Protein AF-A0A920RCK5-F1 (afdb_monomer_lite)

Secondary structure (DSSP, 8-state):
-HHHHTTT-TTTPPPP--SSPEEEEEEEE-TTS-EEEEEEEE-EEPPPBTTBPPPEEE--TT----PPPHHHHHHHSSEEEEEEEE-TT-SPPSSSPPPPPEEEEEEE--SSEEEEEES-TTSS---------

Foldseek 3Di:
DLVVVCVVVVLAGFDAAQVFWKWKWKWDADPVRHIDIDTFTFAAWGGFHSVAAIDGRHGDPVDDDHGDDQCNDVVVDQKHWPDWDFDPPQWDDDPHTIYTAIETAIEGADDDIDIDIDGDPPRYPDHDHDDDD

Sequence (133 aa):
MFGALAQIVPDRIPAAGEGGNTVVCLGGYRDDKSPFIIVDMICGAWGGRPNKDGIEGVTNPSQNLSNTPVETLESQHPVRVEEYALVPNTCGAGRWRGGLGLSRFPSCSFQRGRIAVTGRPNEVSALWFSRRD

Radius of gyration: 17.63 Å; chains: 1; bounding box: 36×25×54 Å

Structure (mmCIF, N/CA/C/O backbone):
data_AF-A0A920RCK5-F1
#
_entry.id   AF-A0A920RCK5-F1
#
loop_
_atom_site.group_PDB
_atom_site.id
_atom_site.type_symbol
_atom_site.label_atom_id
_atom_site.label_alt_id
_atom_site.label_comp_id
_atom_site.label_asym_id
_atom_site.label_entity_id
_atom_site.label_seq_id
_atom_site.pdbx_PDB_ins_code
_atom_site.Cartn_x
_atom_site.Cartn_y
_atom_site.Cartn_z
_atom_site.occupancy
_atom_site.B_iso_or_equiv
_atom_site.auth_seq_id
_atom_site.auth_comp_id
_atom_site.auth_asym_id
_atom_site.auth_atom_id
_atom_site.pdbx_PDB_model_num
ATOM 1 N N . MET A 1 1 ? 13.861 -10.928 -7.550 1.00 83.38 1 MET A N 1
ATOM 2 C CA . MET A 1 1 ? 13.207 -11.599 -8.699 1.00 83.38 1 MET A CA 1
ATOM 3 C C . MET A 1 1 ? 13.024 -10.664 -9.895 1.00 83.38 1 MET A C 1
ATOM 5 O O . MET A 1 1 ? 13.698 -10.894 -10.887 1.00 83.38 1 MET A O 1
ATOM 9 N N . PHE A 1 2 ? 12.203 -9.601 -9.813 1.00 87.62 2 PHE A N 1
ATOM 10 C CA . PHE A 1 2 ? 11.968 -8.669 -10.939 1.00 87.62 2 PHE A CA 1
ATOM 11 C C . PHE A 1 2 ? 13.260 -8.133 -11.580 1.00 87.62 2 PHE A C 1
ATOM 13 O O . PHE A 1 2 ? 13.419 -8.232 -12.789 1.00 87.62 2 PHE A O 1
ATOM 20 N N . GLY A 1 3 ? 14.233 -7.684 -10.779 1.00 88.44 3 GLY A N 1
ATOM 21 C CA . GLY A 1 3 ? 15.518 -7.205 -11.310 1.00 88.44 3 GLY A CA 1
ATOM 22 C C . GLY A 1 3 ? 16.331 -8.256 -12.082 1.00 88.44 3 GLY A C 1
ATOM 23 O O . GLY A 1 3 ? 17.023 -7.903 -13.028 1.00 88.44 3 GLY A O 1
ATOM 24 N N . ALA A 1 4 ? 16.214 -9.542 -11.730 1.00 92.75 4 ALA A N 1
ATOM 25 C CA . ALA A 1 4 ? 16.883 -10.624 -12.455 1.00 92.75 4 ALA A CA 1
ATOM 26 C C . ALA A 1 4 ? 16.168 -10.938 -13.781 1.00 92.75 4 ALA A C 1
ATOM 28 O O . ALA A 1 4 ? 16.815 -11.077 -14.811 1.00 92.75 4 ALA A O 1
ATOM 29 N N . LEU A 1 5 ? 14.829 -10.983 -13.779 1.00 91.69 5 LEU A N 1
ATOM 30 C CA . LEU A 1 5 ? 14.037 -11.199 -14.998 1.00 91.69 5 LEU A CA 1
ATOM 31 C C . LEU A 1 5 ? 14.163 -10.035 -15.990 1.00 91.69 5 LEU A C 1
ATOM 33 O O . LEU A 1 5 ? 14.148 -10.258 -17.199 1.00 91.69 5 LEU A O 1
ATOM 37 N N . ALA A 1 6 ? 14.336 -8.809 -15.492 1.00 92.06 6 ALA A N 1
ATOM 38 C CA . ALA A 1 6 ? 14.540 -7.624 -16.319 1.00 92.06 6 ALA A CA 1
ATOM 39 C C . ALA A 1 6 ? 15.819 -7.695 -17.176 1.00 92.06 6 ALA A C 1
ATOM 41 O O . ALA A 1 6 ? 15.869 -7.056 -18.219 1.00 92.06 6 ALA A O 1
ATOM 42 N N . GLN A 1 7 ? 16.819 -8.499 -16.791 1.00 92.38 7 GLN A N 1
ATOM 43 C CA . GLN A 1 7 ? 18.015 -8.734 -17.616 1.00 92.38 7 GLN A CA 1
ATOM 44 C C . GLN A 1 7 ? 17.719 -9.591 -18.858 1.00 92.38 7 GLN A C 1
ATOM 46 O O . GLN A 1 7 ? 18.461 -9.536 -19.831 1.00 92.38 7 GLN A O 1
ATOM 51 N N . ILE A 1 8 ? 16.650 -10.395 -18.820 1.00 95.38 8 ILE A N 1
ATOM 52 C CA . ILE A 1 8 ? 16.297 -11.351 -19.880 1.00 95.38 8 ILE A CA 1
ATOM 53 C C . ILE A 1 8 ? 15.192 -10.784 -20.780 1.00 95.38 8 ILE A C 1
ATOM 55 O O . ILE A 1 8 ? 15.244 -10.933 -21.996 1.00 95.38 8 ILE A O 1
ATOM 59 N N . VAL A 1 9 ? 14.180 -10.138 -20.194 1.00 94.56 9 VAL A N 1
ATOM 60 C CA . VAL A 1 9 ? 13.003 -9.606 -20.908 1.00 94.56 9 VAL A CA 1
ATOM 61 C C . VAL A 1 9 ? 12.660 -8.181 -20.436 1.00 94.56 9 VAL A C 1
ATOM 63 O O . VAL A 1 9 ? 11.601 -7.967 -19.838 1.00 94.56 9 VAL A O 1
ATOM 66 N N . PRO A 1 10 ? 13.531 -7.185 -20.686 1.00 87.62 10 PRO A N 1
ATOM 67 C CA . PRO A 1 10 ? 13.396 -5.832 -20.129 1.00 87.62 10 PRO A CA 1
ATOM 68 C C . PRO A 1 10 ? 12.079 -5.142 -20.510 1.00 87.62 10 PRO A C 1
ATOM 70 O O . PRO A 1 10 ? 11.470 -4.473 -19.679 1.00 87.62 10 PRO A O 1
ATOM 73 N N . ASP A 1 11 ? 11.570 -5.379 -21.720 1.00 92.00 11 ASP A N 1
ATOM 74 C CA . ASP A 1 11 ? 10.359 -4.718 -22.230 1.00 92.00 11 ASP A CA 1
ATOM 75 C C . ASP A 1 11 ? 9.047 -5.266 -21.639 1.00 92.00 11 ASP A C 1
ATOM 77 O O . ASP A 1 11 ? 7.960 -4.775 -21.952 1.00 92.00 11 ASP A O 1
ATOM 81 N N . ARG A 1 12 ? 9.118 -6.301 -20.790 1.00 91.56 12 ARG A N 1
ATOM 82 C CA . ARG A 1 12 ? 7.941 -6.964 -20.198 1.00 91.56 12 ARG A CA 1
ATOM 83 C C . ARG A 1 12 ? 7.904 -6.920 -18.677 1.00 91.56 12 ARG A C 1
ATOM 85 O O . ARG A 1 12 ? 6.853 -7.188 -18.098 1.0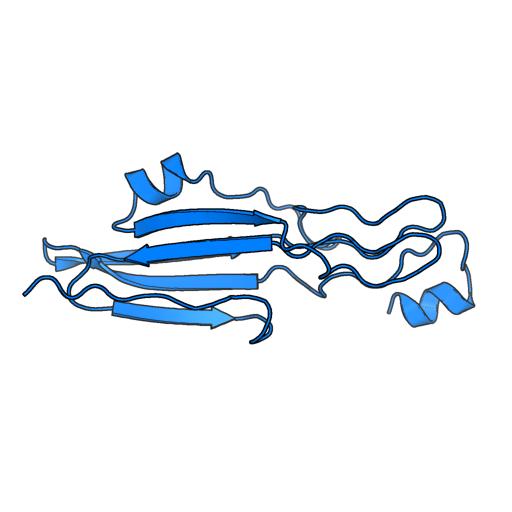0 91.56 12 ARG A O 1
ATOM 92 N N . ILE A 1 13 ? 9.024 -6.616 -18.030 1.00 93.62 13 ILE A N 1
ATOM 93 C CA . ILE A 1 13 ? 9.166 -6.744 -16.582 1.00 93.62 13 ILE A CA 1
ATOM 94 C C . ILE A 1 13 ? 9.070 -5.361 -15.934 1.00 93.62 13 ILE A C 1
ATOM 96 O O . ILE A 1 13 ? 9.879 -4.491 -16.249 1.00 93.62 13 ILE A O 1
ATOM 100 N N . PRO A 1 14 ? 8.103 -5.125 -15.029 1.00 91.12 14 PRO A N 1
ATOM 101 C CA . PRO A 1 14 ? 8.065 -3.884 -14.271 1.00 91.12 14 PRO A CA 1
ATOM 102 C C . PRO A 1 14 ? 9.224 -3.824 -13.268 1.00 91.12 14 PRO A C 1
ATOM 104 O O . PRO A 1 14 ? 9.760 -4.851 -12.838 1.00 91.12 14 PRO A O 1
ATOM 107 N N . ALA A 1 15 ? 9.571 -2.612 -12.839 1.00 91.62 15 ALA A N 1
ATOM 108 C CA . ALA A 1 15 ? 10.440 -2.419 -11.689 1.00 91.62 15 ALA A CA 1
ATOM 109 C C . ALA A 1 15 ? 9.813 -3.040 -10.425 1.00 91.62 15 ALA A C 1
ATOM 111 O O . ALA A 1 15 ? 8.594 -3.198 -10.317 1.00 91.62 15 ALA A O 1
ATOM 112 N N . ALA A 1 16 ? 10.652 -3.391 -9.450 1.00 89.44 16 ALA A N 1
ATOM 113 C CA . ALA A 1 16 ? 10.169 -3.914 -8.176 1.00 89.44 16 ALA A CA 1
ATOM 114 C C . ALA A 1 16 ? 9.316 -2.858 -7.446 1.00 89.44 16 ALA A C 1
ATOM 116 O O . ALA A 1 16 ? 9.701 -1.692 -7.378 1.00 89.44 16 ALA A O 1
ATOM 117 N N . GLY A 1 17 ? 8.157 -3.275 -6.929 1.00 85.62 17 GLY A N 1
ATOM 118 C CA . GLY A 1 17 ? 7.286 -2.437 -6.097 1.00 85.62 17 GLY A CA 1
ATOM 119 C C . GLY A 1 17 ? 7.649 -2.493 -4.612 1.00 85.62 17 GLY A C 1
ATOM 120 O O . GLY A 1 17 ? 8.762 -2.864 -4.241 1.00 85.62 17 GLY A O 1
ATOM 121 N N . GLU A 1 18 ? 6.677 -2.188 -3.754 1.00 80.69 18 GLU A N 1
ATOM 122 C CA . GLU A 1 18 ? 6.839 -2.108 -2.290 1.00 80.69 18 GLU A CA 1
ATOM 123 C C . GLU A 1 18 ? 7.288 -3.411 -1.590 1.00 80.69 18 GLU A C 1
ATOM 125 O O . GLU A 1 18 ? 7.747 -3.389 -0.452 1.00 80.69 18 GLU A O 1
ATOM 130 N N . GLY A 1 19 ? 7.225 -4.562 -2.263 1.00 79.50 19 GLY A N 1
ATOM 131 C CA . GLY A 1 19 ? 7.659 -5.845 -1.693 1.00 79.50 19 GLY A CA 1
ATOM 132 C C . GLY A 1 19 ? 6.619 -6.557 -0.819 1.00 79.50 19 GLY A C 1
ATOM 133 O O . GLY A 1 19 ? 6.904 -7.651 -0.345 1.00 79.50 19 GLY A O 1
ATOM 134 N N . GLY A 1 20 ? 5.417 -5.996 -0.676 1.00 81.88 20 GLY A N 1
ATOM 135 C CA . GLY A 1 20 ? 4.273 -6.592 0.022 1.00 81.88 20 GLY A CA 1
ATOM 136 C C . GLY A 1 20 ? 3.463 -5.519 0.743 1.00 81.88 20 GLY A C 1
ATOM 137 O O . GLY A 1 20 ? 4.025 -4.483 1.087 1.00 81.88 20 GLY A O 1
ATOM 138 N N . ASN A 1 21 ? 2.172 -5.772 0.973 1.00 84.94 21 ASN A N 1
ATOM 139 C CA . ASN A 1 21 ? 1.337 -4.835 1.725 1.00 84.94 21 ASN A CA 1
ATOM 140 C C . ASN A 1 21 ? 1.856 -4.702 3.168 1.00 84.94 21 ASN A C 1
ATOM 142 O O . ASN A 1 21 ? 2.290 -5.690 3.773 1.00 84.94 21 ASN A O 1
ATOM 146 N N . THR A 1 22 ? 1.721 -3.517 3.760 1.00 86.06 22 THR A N 1
ATOM 147 C CA . THR A 1 22 ? 2.007 -3.324 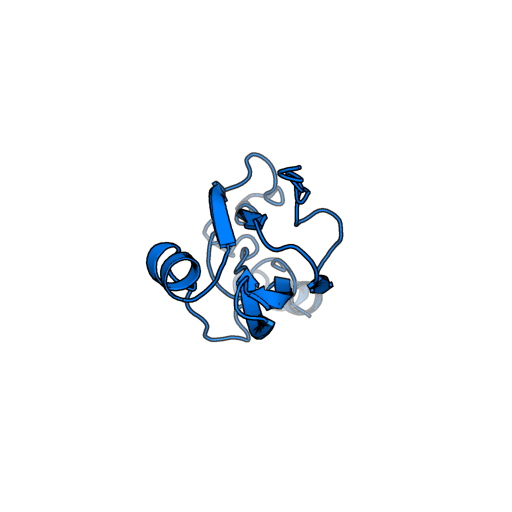5.188 1.00 86.06 22 THR A CA 1
ATOM 148 C C . THR A 1 22 ? 0.812 -3.772 6.020 1.00 86.06 22 THR A C 1
ATOM 150 O O . THR A 1 22 ? -0.310 -3.324 5.789 1.00 86.06 22 THR A O 1
ATOM 153 N N . VAL A 1 23 ? 1.037 -4.641 7.007 1.00 87.44 23 VAL A N 1
ATOM 154 C CA . VAL A 1 23 ? -0.028 -5.111 7.906 1.00 87.44 23 VAL A CA 1
ATOM 155 C C . VAL A 1 23 ? 0.015 -4.315 9.204 1.00 87.44 23 VAL A C 1
ATOM 157 O O . VAL A 1 23 ? 1.059 -4.204 9.854 1.00 87.44 23 VAL A O 1
ATOM 160 N N . VAL A 1 24 ? -1.138 -3.778 9.589 1.00 85.44 24 VAL A N 1
ATOM 161 C CA . VAL A 1 24 ? -1.347 -3.040 10.831 1.00 85.44 24 VAL A CA 1
ATOM 162 C C . VAL A 1 24 ? -2.289 -3.850 11.710 1.00 85.44 24 VAL A C 1
ATOM 164 O O . VAL A 1 24 ? -3.453 -4.062 11.374 1.00 85.44 24 VAL A O 1
ATOM 167 N N . CYS A 1 25 ? -1.778 -4.288 12.855 1.00 86.81 25 CYS A N 1
ATOM 168 C CA . CYS A 1 25 ? -2.538 -5.020 13.854 1.00 86.81 25 CYS A CA 1
ATOM 169 C C . CYS A 1 25 ? -2.725 -4.146 15.097 1.00 86.81 25 CYS A C 1
ATOM 171 O O . CYS A 1 25 ? -1.754 -3.775 15.762 1.00 86.81 25 CYS A O 1
ATOM 173 N N . LEU A 1 26 ? -3.974 -3.852 15.449 1.00 85.81 26 LEU A N 1
ATOM 174 C CA . LEU A 1 26 ? -4.319 -3.166 16.694 1.00 85.81 26 LEU A CA 1
ATOM 175 C C . LEU A 1 26 ? -5.145 -4.104 17.565 1.00 85.81 26 LEU A C 1
ATOM 177 O O . LEU A 1 26 ? -6.133 -4.672 17.112 1.00 85.81 26 LEU A O 1
ATOM 181 N N . GLY A 1 27 ? -4.752 -4.265 18.821 1.00 87.62 27 GLY A N 1
ATOM 182 C CA . GLY A 1 27 ? -5.494 -5.065 19.788 1.00 87.62 27 GLY A CA 1
ATOM 183 C C . GLY A 1 27 ? -5.716 -4.281 21.067 1.00 87.62 27 GLY A C 1
ATOM 184 O O . GLY A 1 27 ? -4.799 -3.635 21.572 1.00 87.62 27 GLY A O 1
ATOM 185 N N . GLY A 1 28 ? -6.913 -4.353 21.629 1.00 87.00 28 GLY A N 1
ATOM 186 C CA . GLY A 1 28 ? -7.227 -3.619 22.846 1.00 87.00 28 GLY A CA 1
ATOM 187 C C . GLY A 1 28 ? -8.551 -4.026 23.460 1.00 87.00 28 GLY A C 1
ATOM 188 O O . GLY A 1 28 ? -9.145 -5.043 23.099 1.00 87.00 28 GLY A O 1
ATOM 189 N N . TYR A 1 29 ? -8.989 -3.207 24.405 1.00 84.75 29 TYR A N 1
ATOM 190 C CA . TYR A 1 29 ? -10.290 -3.327 25.044 1.00 84.75 29 TYR A CA 1
ATOM 191 C C . TYR A 1 29 ? -11.104 -2.066 24.770 1.00 84.75 29 TYR A C 1
ATOM 193 O O . TYR A 1 29 ? -10.557 -0.963 24.805 1.00 84.75 29 TYR A O 1
ATOM 201 N N . ARG A 1 30 ? -12.398 -2.231 24.492 1.00 84.19 30 ARG A N 1
ATOM 202 C CA . ARG A 1 30 ? -13.363 -1.125 24.436 1.00 84.19 30 ARG A CA 1
ATOM 203 C C . ARG A 1 30 ? -13.673 -0.620 25.852 1.00 84.19 30 ARG A C 1
ATOM 205 O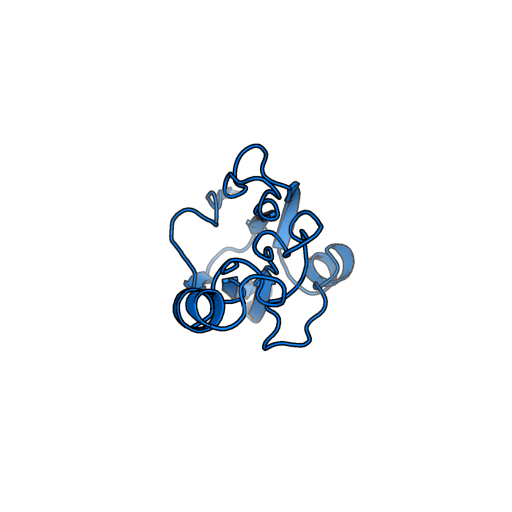 O . ARG A 1 30 ? -13.281 -1.247 26.839 1.00 84.19 30 ARG A O 1
ATOM 212 N N . ASP A 1 31 ? -14.420 0.476 25.953 1.00 83.44 31 ASP A N 1
ATOM 213 C CA . ASP A 1 31 ? -14.818 1.070 27.240 1.00 83.44 31 ASP A CA 1
ATOM 214 C C . ASP A 1 31 ? -15.656 0.107 28.104 1.00 83.44 31 ASP A C 1
ATOM 216 O O . ASP A 1 31 ? -15.540 0.093 29.329 1.00 83.44 31 ASP A O 1
ATOM 220 N N . ASP A 1 32 ? -16.432 -0.776 27.467 1.00 87.81 32 ASP A N 1
ATOM 221 C CA . ASP A 1 32 ? -17.194 -1.852 28.119 1.00 87.81 32 ASP A CA 1
ATOM 222 C C . ASP A 1 32 ? -16.337 -3.073 28.517 1.00 87.81 32 ASP A C 1
ATOM 224 O O . ASP A 1 32 ? -16.862 -4.077 29.000 1.00 87.81 32 ASP A O 1
ATOM 228 N N . LYS A 1 33 ? -15.011 -2.990 28.340 1.00 85.94 33 LYS A N 1
ATOM 229 C CA . LYS A 1 33 ? -14.017 -4.052 28.572 1.00 85.94 33 LYS A CA 1
ATOM 230 C C . LYS A 1 33 ? -14.137 -5.256 27.633 1.00 85.94 33 LYS A C 1
ATOM 232 O O . LYS A 1 33 ? -13.475 -6.267 27.872 1.00 85.94 33 LYS A O 1
ATOM 237 N N . SER A 1 34 ? -14.913 -5.174 26.554 1.00 88.62 34 SER A N 1
ATOM 238 C CA . SER A 1 34 ? -14.897 -6.198 25.508 1.00 88.62 34 SER A CA 1
ATOM 239 C C . SER A 1 34 ? -13.591 -6.125 24.701 1.00 88.62 34 SER A C 1
ATOM 241 O O . SER A 1 34 ? -13.115 -5.026 24.389 1.00 88.62 34 SER A O 1
ATOM 243 N N . PRO A 1 35 ? -12.970 -7.267 24.355 1.00 89.25 35 PRO A N 1
ATOM 244 C CA . PRO A 1 35 ? -11.768 -7.267 23.534 1.00 89.25 35 PRO A CA 1
ATOM 245 C C . PRO A 1 35 ? -12.095 -6.918 22.076 1.00 89.25 35 PRO A C 1
ATOM 247 O O . PRO A 1 35 ? -13.183 -7.207 21.565 1.00 89.25 35 PRO A O 1
ATOM 250 N N . PHE A 1 36 ? -11.123 -6.338 21.379 1.00 87.25 36 PHE A N 1
ATOM 251 C CA . PHE A 1 36 ? -11.165 -6.175 19.931 1.00 87.25 36 PHE A CA 1
ATOM 252 C C . PHE A 1 36 ? -9.791 -6.422 19.306 1.00 87.25 36 PHE A C 1
ATOM 254 O O . PHE A 1 36 ? -8.748 -6.235 19.940 1.00 87.25 36 PHE A O 1
ATOM 261 N N . ILE A 1 37 ? -9.817 -6.827 18.041 1.00 90.06 37 ILE A N 1
ATOM 262 C CA . ILE A 1 37 ? -8.649 -6.971 17.181 1.00 90.06 37 ILE A CA 1
ATOM 263 C C . ILE A 1 37 ? -8.984 -6.366 15.822 1.00 90.06 37 ILE A C 1
ATOM 265 O O . ILE A 1 37 ? -10.014 -6.676 15.234 1.00 90.06 37 ILE A O 1
ATOM 269 N N . ILE A 1 38 ? -8.096 -5.507 15.346 1.00 88.38 38 ILE A N 1
ATOM 270 C CA . ILE A 1 38 ? -8.089 -4.962 13.998 1.00 88.38 38 ILE A CA 1
ATOM 271 C C . ILE A 1 38 ? -6.874 -5.560 13.315 1.00 88.38 38 ILE A C 1
ATOM 273 O O . ILE A 1 38 ? -5.763 -5.452 13.834 1.00 88.38 38 ILE A O 1
ATOM 277 N N . VAL A 1 39 ? -7.090 -6.174 12.160 1.00 90.19 39 VAL A N 1
ATOM 278 C CA . VAL A 1 39 ? -6.028 -6.533 11.225 1.00 90.19 39 VAL A CA 1
ATOM 279 C C . VAL A 1 39 ? -6.381 -5.840 9.929 1.00 90.19 39 VAL A C 1
ATOM 281 O O . VAL A 1 39 ? -7.319 -6.245 9.248 1.00 90.19 39 VAL A O 1
ATOM 284 N N . ASP A 1 40 ? -5.663 -4.768 9.631 1.00 88.00 40 ASP A N 1
ATOM 285 C CA . ASP A 1 40 ? -5.828 -4.031 8.390 1.00 88.00 40 ASP A CA 1
ATOM 286 C C . ASP A 1 40 ? -4.553 -4.120 7.559 1.00 88.00 40 ASP A C 1
ATOM 288 O O . ASP A 1 40 ? -3.451 -4.337 8.072 1.00 88.00 40 ASP A O 1
ATOM 292 N N . MET A 1 41 ? -4.710 -3.978 6.253 1.00 88.25 41 MET A N 1
ATOM 293 C CA . MET A 1 41 ? -3.615 -4.054 5.301 1.00 88.25 41 MET A CA 1
ATOM 294 C C . MET A 1 41 ? -3.592 -2.782 4.471 1.00 88.25 41 MET A C 1
ATOM 296 O O . MET A 1 41 ? -4.509 -2.491 3.702 1.00 88.25 41 MET A O 1
ATOM 300 N N . ILE A 1 42 ? -2.509 -2.031 4.612 1.00 87.69 42 ILE A N 1
ATOM 301 C CA . ILE A 1 42 ? -2.247 -0.859 3.794 1.00 87.69 42 ILE A CA 1
ATOM 302 C C . ILE A 1 42 ? -1.642 -1.362 2.488 1.00 87.69 42 ILE A C 1
ATOM 304 O O . ILE A 1 42 ? -0.518 -1.866 2.458 1.00 87.69 42 ILE A O 1
ATOM 308 N N . CYS A 1 43 ? -2.434 -1.272 1.420 1.00 88.25 43 CYS A N 1
ATOM 309 C CA . CYS A 1 43 ? -1.930 -1.425 0.059 1.00 88.25 43 CYS A CA 1
ATOM 310 C C . CYS A 1 43 ? -0.883 -0.338 -0.190 1.00 88.25 43 CYS A C 1
ATOM 312 O O . CYS A 1 43 ? -1.078 0.782 0.279 1.00 88.25 43 CYS A O 1
ATOM 314 N N . 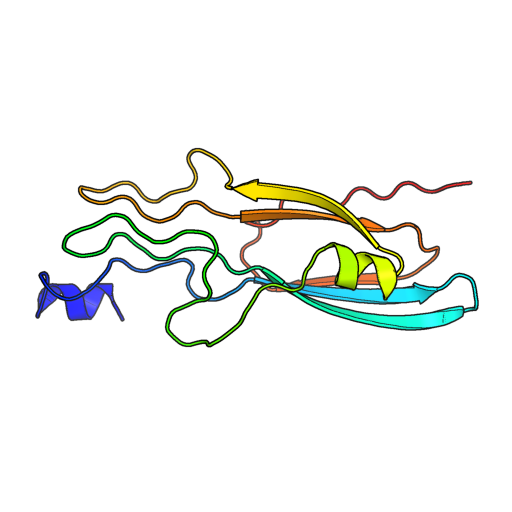GLY A 1 44 ? 0.176 -0.614 -0.941 1.00 85.00 44 GLY A N 1
ATOM 315 C CA . GLY A 1 44 ? 1.068 0.448 -1.398 1.00 85.00 44 GLY A CA 1
ATOM 316 C C . GLY A 1 44 ? 1.065 0.588 -2.902 1.00 85.00 44 GLY A C 1
ATOM 317 O O . GLY A 1 44 ? 0.075 1.025 -3.493 1.00 85.00 44 GLY A O 1
ATOM 318 N N . ALA A 1 45 ? 2.221 0.329 -3.510 1.00 90.25 45 ALA A N 1
ATOM 319 C CA . ALA A 1 45 ? 2.498 0.767 -4.867 1.00 90.25 45 ALA A CA 1
ATOM 320 C C . ALA A 1 45 ? 3.329 -0.219 -5.686 1.00 90.25 45 ALA A C 1
ATOM 322 O O . ALA A 1 45 ? 4.202 -0.947 -5.195 1.00 90.25 45 ALA A O 1
ATOM 323 N N . TRP A 1 46 ? 3.087 -0.189 -6.994 1.00 92.19 46 TRP A N 1
ATOM 324 C CA . TRP A 1 46 ? 3.879 -0.919 -7.975 1.00 92.19 46 TRP A CA 1
ATOM 325 C C . TRP A 1 46 ? 5.071 -0.088 -8.456 1.00 92.19 46 TRP A C 1
ATOM 327 O O . TRP A 1 46 ? 5.034 1.143 -8.477 1.00 92.19 46 TRP A O 1
ATOM 337 N N . GLY A 1 47 ? 6.127 -0.772 -8.898 1.00 91.81 47 GLY A N 1
ATOM 338 C CA . GLY A 1 47 ? 7.229 -0.124 -9.604 1.00 91.81 47 GLY A CA 1
ATOM 339 C C . GLY A 1 47 ? 6.814 0.353 -11.001 1.00 91.81 47 GLY A C 1
ATOM 340 O O . GLY A 1 47 ? 5.781 -0.063 -11.535 1.00 91.81 47 GLY A O 1
ATOM 341 N N . GLY A 1 48 ? 7.634 1.222 -11.601 1.00 93.56 48 GLY A N 1
ATOM 342 C CA . GLY A 1 48 ? 7.441 1.690 -12.976 1.00 93.56 48 GLY A CA 1
ATOM 343 C C . GLY A 1 48 ? 7.298 0.521 -13.954 1.00 93.56 48 GLY A C 1
ATOM 344 O O . GLY A 1 48 ? 8.055 -0.451 -13.895 1.00 93.56 48 GLY A O 1
ATOM 345 N N . ARG A 1 49 ? 6.302 0.587 -14.839 1.00 93.12 49 ARG A N 1
ATOM 346 C CA . ARG A 1 49 ? 6.039 -0.443 -15.854 1.00 93.12 49 ARG A CA 1
ATOM 347 C C . ARG A 1 49 ? 6.882 -0.164 -17.104 1.00 93.12 49 ARG A C 1
ATOM 349 O O . ARG A 1 49 ? 7.323 0.967 -17.294 1.00 93.12 49 ARG A O 1
ATOM 356 N N . PRO A 1 50 ? 7.067 -1.144 -18.009 1.00 91.56 50 PRO A N 1
ATOM 357 C CA . PRO A 1 50 ? 7.902 -0.954 -19.202 1.00 91.56 50 PRO A CA 1
ATOM 358 C C . PRO A 1 50 ? 7.491 0.235 -20.087 1.00 91.56 50 PRO A C 1
ATOM 360 O O . PRO A 1 50 ? 8.321 0.844 -20.759 1.00 91.56 50 PRO A O 1
ATOM 363 N N . ASN A 1 51 ? 6.204 0.589 -20.076 1.00 94.44 51 ASN A N 1
ATOM 364 C CA . ASN A 1 51 ? 5.624 1.605 -20.951 1.00 94.44 51 ASN A CA 1
ATOM 365 C C . ASN A 1 51 ? 4.799 2.683 -20.231 1.00 94.44 51 ASN A C 1
ATOM 367 O O . ASN A 1 51 ? 4.181 3.492 -20.922 1.00 94.44 51 ASN A O 1
ATOM 371 N N . LYS A 1 52 ? 4.716 2.663 -18.892 1.00 95.75 52 LYS A N 1
ATOM 372 C CA . LYS A 1 52 ? 3.859 3.553 -18.086 1.00 95.75 52 LYS A CA 1
ATOM 373 C C . LYS A 1 52 ? 4.360 3.639 -16.645 1.00 95.75 52 LYS A C 1
ATOM 375 O O . LYS A 1 52 ? 4.976 2.699 -16.153 1.00 95.75 52 LYS A O 1
ATOM 380 N N . ASP A 1 53 ? 3.986 4.693 -15.932 1.00 96.25 53 ASP A N 1
ATOM 381 C CA . ASP A 1 53 ? 4.235 4.812 -14.489 1.00 96.25 53 ASP A CA 1
ATOM 382 C C . ASP A 1 53 ? 3.634 3.650 -13.681 1.00 96.25 53 ASP A C 1
ATOM 384 O O . ASP A 1 53 ? 2.703 2.965 -14.130 1.00 96.25 53 ASP A O 1
ATOM 388 N N . GLY A 1 54 ? 4.186 3.422 -12.491 1.00 93.00 54 GLY A N 1
ATOM 389 C CA . GLY A 1 54 ? 3.658 2.503 -11.489 1.00 93.00 54 GLY A CA 1
ATOM 390 C C . GLY A 1 54 ? 2.267 2.920 -11.012 1.00 93.00 54 GLY A C 1
ATOM 391 O O . GLY A 1 54 ? 1.829 4.043 -11.237 1.00 93.00 54 GLY A O 1
ATOM 392 N N . ILE A 1 55 ? 1.559 1.980 -10.395 1.00 93.06 55 ILE A N 1
ATOM 393 C CA . ILE A 1 55 ? 0.191 2.182 -9.911 1.00 93.06 55 ILE A CA 1
ATOM 394 C C . ILE A 1 55 ? 0.244 2.424 -8.404 1.00 93.06 55 ILE A C 1
ATOM 396 O O . ILE A 1 55 ? 0.939 1.696 -7.689 1.00 93.06 55 ILE A O 1
ATOM 400 N N . GLU A 1 56 ? -0.467 3.442 -7.939 1.00 91.56 56 GLU A N 1
ATOM 401 C CA . GLU A 1 56 ? -0.637 3.788 -6.531 1.00 91.56 56 GLU A CA 1
ATOM 402 C C . GLU A 1 56 ? -1.887 3.137 -5.930 1.00 91.56 56 GLU A C 1
ATOM 404 O O . GLU A 1 56 ? -2.871 2.899 -6.629 1.00 91.56 56 GLU A O 1
ATOM 409 N N . GLY A 1 57 ? -1.876 2.895 -4.620 1.00 88.56 57 GLY A N 1
ATOM 410 C CA . GLY A 1 57 ? -3.063 2.456 -3.885 1.00 88.56 57 GLY A CA 1
ATOM 411 C C . 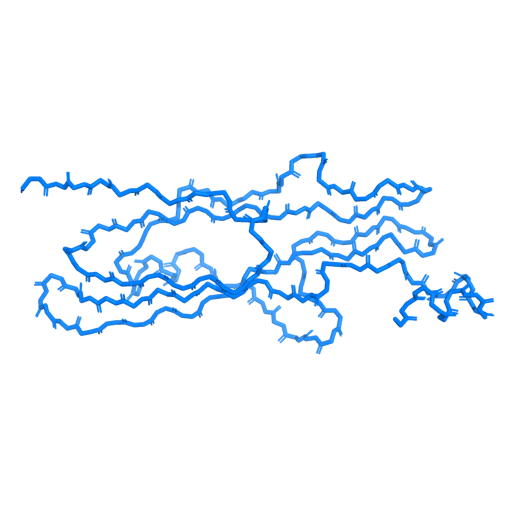GLY A 1 57 ? -3.568 1.065 -4.242 1.00 88.56 57 GLY A C 1
ATOM 412 O O . GLY A 1 57 ? -4.746 0.773 -4.051 1.00 88.56 57 GLY A O 1
ATOM 413 N N . VAL A 1 58 ? -2.687 0.205 -4.750 1.00 89.81 58 VAL A N 1
ATOM 414 C CA . VAL A 1 58 ? -3.027 -1.157 -5.161 1.00 89.81 58 VAL A CA 1
ATOM 415 C C . VAL A 1 58 ? -2.192 -2.169 -4.406 1.00 89.81 58 VAL A C 1
ATOM 417 O O . VAL A 1 58 ? -1.038 -1.927 -4.059 1.00 89.81 58 VAL A O 1
ATOM 420 N N . THR A 1 59 ? -2.785 -3.332 -4.165 1.00 89.81 59 THR A N 1
ATOM 421 C CA . THR A 1 59 ? -2.077 -4.422 -3.509 1.00 89.81 59 THR A CA 1
ATOM 422 C C . THR A 1 59 ? -0.921 -4.942 -4.365 1.00 89.81 59 THR A C 1
ATOM 424 O O . THR A 1 59 ? -0.921 -4.823 -5.597 1.00 89.81 59 THR A O 1
ATOM 427 N N . ASN A 1 60 ? 0.074 -5.545 -3.716 1.00 85.75 60 ASN A N 1
ATOM 428 C CA . ASN A 1 60 ? 1.145 -6.266 -4.390 1.00 85.75 60 ASN A CA 1
ATOM 429 C C . ASN A 1 60 ? 0.596 -7.255 -5.452 1.00 85.75 60 ASN A C 1
ATOM 431 O O . ASN A 1 60 ? -0.371 -7.956 -5.165 1.00 85.75 60 ASN A O 1
ATOM 435 N N . PRO A 1 61 ? 1.236 -7.406 -6.634 1.00 84.19 61 PRO A N 1
ATOM 436 C CA . PRO A 1 61 ? 0.761 -8.310 -7.692 1.00 84.19 61 PRO A CA 1
ATOM 437 C C . PRO A 1 61 ? 0.586 -9.785 -7.293 1.00 84.19 61 PRO A C 1
ATOM 439 O O . PRO A 1 61 ? -0.048 -10.542 -8.019 1.00 84.19 61 PRO A O 1
ATOM 442 N N . SER A 1 62 ? 1.187 -10.216 -6.181 1.00 84.81 62 SER A N 1
ATOM 443 C CA . SER A 1 62 ? 1.031 -11.570 -5.633 1.00 84.81 62 SER A CA 1
ATOM 444 C C . SER A 1 62 ? -0.216 -11.749 -4.757 1.00 84.81 62 SER A C 1
ATOM 446 O O . SER A 1 62 ? -0.480 -12.858 -4.297 1.00 84.81 62 SER A O 1
ATOM 448 N N . GLN A 1 63 ? -0.982 -10.683 -4.519 1.00 85.50 63 GLN A N 1
ATOM 449 C CA . GLN A 1 63 ? -2.147 -10.661 -3.642 1.00 85.50 63 GLN A CA 1
ATOM 450 C C . GLN A 1 63 ? -3.370 -10.098 -4.383 1.00 85.50 63 GLN A C 1
ATOM 452 O O . GLN A 1 63 ? -3.248 -9.366 -5.362 1.00 85.50 63 GLN A O 1
ATOM 457 N N . ASN A 1 64 ? -4.567 -10.452 -3.911 1.00 89.12 64 ASN A N 1
ATOM 458 C CA . ASN A 1 64 ? -5.828 -9.868 -4.364 1.00 89.12 64 ASN A CA 1
ATOM 459 C C . ASN A 1 64 ? -6.578 -9.340 -3.141 1.00 89.12 64 ASN A C 1
ATOM 461 O O . ASN A 1 64 ? -7.200 -10.107 -2.408 1.00 89.12 64 ASN A O 1
ATOM 465 N N . LEU A 1 65 ? -6.441 -8.044 -2.892 1.00 88.12 65 LEU A N 1
ATOM 466 C CA . LEU A 1 65 ? -6.931 -7.374 -1.701 1.00 88.12 65 LEU A CA 1
ATOM 467 C C . LEU A 1 65 ? -7.497 -6.009 -2.095 1.00 88.12 65 LEU A C 1
ATOM 469 O O . LEU A 1 65 ? -6.888 -5.281 -2.879 1.00 88.12 65 LEU A O 1
ATOM 473 N N . SER A 1 66 ? -8.638 -5.663 -1.506 1.00 88.69 66 SER A N 1
ATOM 474 C CA . SER A 1 66 ? -9.204 -4.315 -1.530 1.00 88.69 66 SER A CA 1
ATOM 475 C C . SER A 1 66 ? -9.000 -3.636 -0.179 1.00 88.69 66 SER A C 1
ATOM 477 O O . SER A 1 66 ? -8.886 -4.306 0.847 1.00 88.69 66 SER A O 1
ATOM 479 N N . ASN A 1 67 ? -8.954 -2.307 -0.176 1.00 87.94 67 ASN A N 1
ATOM 480 C CA . ASN A 1 67 ? -8.835 -1.546 1.059 1.00 87.94 67 ASN A CA 1
ATOM 481 C C . ASN A 1 67 ? -10.103 -1.667 1.919 1.00 87.94 67 ASN A C 1
ATOM 483 O O . ASN A 1 67 ? -11.221 -1.738 1.409 1.00 87.94 67 ASN A O 1
ATOM 487 N N . THR A 1 68 ? -9.924 -1.640 3.239 1.00 90.31 68 THR A N 1
ATOM 488 C CA . THR A 1 68 ? -11.031 -1.529 4.193 1.00 90.31 68 THR A CA 1
ATOM 489 C C . THR A 1 68 ? -11.543 -0.083 4.202 1.00 90.31 68 THR A C 1
ATOM 491 O O . THR A 1 68 ? -10.764 0.809 4.570 1.00 90.31 68 THR A O 1
ATOM 494 N N . PRO A 1 69 ? -12.816 0.186 3.843 1.00 92.00 69 PRO A N 1
ATOM 495 C CA . PRO A 1 69 ? -13.365 1.541 3.870 1.00 92.00 69 PRO A CA 1
ATOM 496 C C . PRO A 1 69 ? -13.223 2.175 5.254 1.00 92.00 69 PRO A C 1
ATOM 498 O O . PRO A 1 69 ? -13.422 1.501 6.271 1.00 92.00 69 PRO A O 1
ATOM 501 N N . VAL A 1 70 ? -12.893 3.467 5.302 1.00 91.94 70 VAL A N 1
ATOM 502 C CA . VAL A 1 70 ? -12.712 4.202 6.565 1.00 91.94 70 VAL A CA 1
ATOM 503 C C . VAL A 1 70 ? -13.989 4.157 7.397 1.00 91.94 70 VAL A C 1
ATOM 505 O O . VAL A 1 70 ? -13.936 3.845 8.580 1.00 91.94 70 VAL A O 1
ATOM 508 N N . GLU A 1 71 ? -15.143 4.334 6.765 1.00 93.38 71 GLU A N 1
ATOM 509 C CA . GLU A 1 71 ? -16.455 4.318 7.407 1.00 93.38 71 GLU A CA 1
ATOM 510 C C . GLU A 1 71 ? -16.748 2.963 8.066 1.00 93.38 71 GLU A C 1
ATOM 512 O O . GLU A 1 71 ? -17.326 2.888 9.151 1.00 93.38 71 GLU A O 1
ATOM 517 N N . THR A 1 72 ? -16.318 1.868 7.433 1.00 93.00 72 THR A N 1
ATOM 518 C CA . THR A 1 72 ? -16.461 0.521 8.005 1.00 93.00 72 THR A CA 1
ATOM 519 C C . THR A 1 72 ? -15.504 0.323 9.176 1.00 93.00 72 THR A C 1
ATOM 521 O O . THR A 1 72 ? -15.893 -0.229 10.204 1.00 93.00 72 THR A O 1
ATOM 524 N N . LEU A 1 73 ? -14.265 0.804 9.051 1.00 90.06 73 LEU A N 1
ATOM 525 C CA . LEU A 1 73 ? -13.269 0.684 10.109 1.00 90.06 73 LEU A CA 1
ATOM 526 C C . LEU A 1 73 ? -13.710 1.429 11.380 1.00 90.06 73 LEU A C 1
ATOM 528 O O . LEU A 1 73 ? -13.697 0.834 12.458 1.00 90.06 73 LEU A O 1
ATOM 532 N N . GLU A 1 74 ? -14.145 2.683 11.240 1.00 89.75 74 GLU A N 1
ATOM 533 C CA . GLU A 1 74 ? -14.573 3.546 12.350 1.00 89.75 74 GLU A CA 1
ATOM 534 C C . GLU A 1 74 ? -15.913 3.121 12.963 1.00 89.75 74 GLU A C 1
ATOM 536 O O . GLU A 1 74 ? -16.118 3.264 14.165 1.00 89.75 74 GLU A O 1
ATOM 541 N N . SER A 1 75 ? -16.839 2.570 12.169 1.00 91.25 75 SER A N 1
ATOM 542 C CA . SER A 1 75 ? -18.131 2.105 12.700 1.00 91.25 75 SER A CA 1
ATOM 543 C C . SER A 1 75 ? -18.019 0.824 13.528 1.00 91.25 75 SER A C 1
ATOM 545 O O . SER A 1 75 ? -18.824 0.602 14.432 1.00 91.25 75 SER A O 1
ATOM 547 N N . GLN A 1 76 ? -17.034 -0.028 13.237 1.00 89.81 76 GLN A N 1
ATOM 548 C CA . GLN A 1 76 ? -16.875 -1.329 13.894 1.00 89.81 76 GLN A CA 1
ATOM 549 C C . GLN A 1 76 ? -15.866 -1.314 15.051 1.00 89.81 76 GLN A C 1
ATOM 551 O O . GLN A 1 76 ? -15.895 -2.196 15.921 1.00 89.81 76 GLN A O 1
ATOM 556 N N . HIS A 1 77 ? -14.966 -0.329 15.081 1.00 88.00 77 HIS A N 1
ATOM 557 C CA . HIS A 1 77 ? -13.830 -0.308 15.996 1.00 88.00 77 HIS A CA 1
ATOM 558 C C . HIS A 1 77 ? -13.621 1.073 16.624 1.00 88.00 77 HIS A C 1
ATOM 560 O O . HIS A 1 77 ? -13.944 2.082 16.008 1.00 88.00 77 HIS A O 1
ATOM 566 N N . PRO A 1 78 ? -13.033 1.146 17.835 1.00 87.25 78 PRO A N 1
ATOM 567 C CA . PRO A 1 78 ? -12.786 2.408 18.536 1.00 87.25 78 PRO A CA 1
ATOM 568 C C . PRO A 1 78 ? -11.544 3.134 17.985 1.00 87.25 78 PRO A C 1
ATOM 570 O O . PRO A 1 78 ? -10.593 3.425 18.716 1.00 87.25 78 PRO A O 1
ATOM 573 N N . VAL A 1 79 ? -11.532 3.373 16.676 1.00 86.12 79 VAL A N 1
ATOM 574 C CA . VAL A 1 79 ? -10.468 4.068 15.948 1.00 86.12 79 VAL A CA 1
ATOM 575 C C . VAL A 1 79 ? -11.078 5.146 15.068 1.00 86.12 79 VAL A C 1
ATOM 577 O O . VAL A 1 79 ? -12.224 5.029 14.640 1.00 86.12 79 VAL A O 1
ATOM 580 N N . ARG A 1 80 ? -10.298 6.181 14.783 1.00 88.12 80 ARG A N 1
ATOM 581 C CA . ARG A 1 80 ? -10.651 7.251 13.855 1.00 88.12 80 ARG A CA 1
ATOM 582 C C . ARG A 1 80 ? -9.496 7.461 12.894 1.00 88.12 80 ARG A C 1
ATOM 584 O O . ARG A 1 80 ? -8.355 7.545 13.324 1.00 88.12 80 ARG A O 1
ATOM 591 N N . VAL A 1 81 ? -9.760 7.508 11.600 1.00 88.81 81 VAL A N 1
ATOM 592 C CA . VAL A 1 81 ? -8.742 7.730 10.575 1.00 88.81 81 VAL A CA 1
ATOM 593 C C . VAL A 1 81 ? -8.648 9.228 10.318 1.00 88.81 81 VAL A C 1
ATOM 595 O O . VAL A 1 81 ? -9.542 9.829 9.735 1.00 88.81 81 VAL A O 1
ATOM 598 N N . GLU A 1 82 ? -7.553 9.836 10.761 1.00 88.94 82 GLU A N 1
ATOM 599 C CA . GLU A 1 82 ? -7.309 11.273 10.591 1.00 88.94 82 GLU A CA 1
ATOM 600 C C . GLU A 1 82 ? -6.770 11.599 9.194 1.00 88.94 82 GLU A C 1
ATOM 602 O O . GLU A 1 82 ? -7.001 12.683 8.666 1.00 88.94 82 GLU A O 1
ATOM 607 N N . GLU A 1 83 ? -6.053 10.654 8.583 1.00 88.75 83 GLU A N 1
ATOM 608 C CA . GLU A 1 83 ? -5.458 10.825 7.262 1.00 88.75 83 GLU A CA 1
ATOM 609 C C . GLU A 1 83 ? -5.577 9.543 6.446 1.00 88.75 83 GLU A C 1
ATOM 611 O O . GLU A 1 83 ? -5.342 8.445 6.957 1.00 88.75 83 GLU A O 1
ATOM 616 N N . TYR A 1 84 ? -5.893 9.700 5.161 1.00 89.69 84 TYR A N 1
ATOM 617 C CA . TYR A 1 84 ? -5.696 8.675 4.146 1.00 89.69 84 TYR A CA 1
ATOM 618 C C . TYR A 1 84 ? -5.301 9.352 2.828 1.00 89.69 84 TYR A C 1
ATOM 620 O O . TYR A 1 84 ? -6.143 9.918 2.132 1.00 89.69 84 TYR A O 1
ATOM 628 N N . ALA A 1 85 ? -4.006 9.355 2.514 1.00 91.00 85 ALA A N 1
ATOM 629 C CA . ALA A 1 85 ? -3.454 10.170 1.436 1.00 91.00 85 ALA A CA 1
ATOM 630 C C . ALA A 1 85 ? -2.268 9.503 0.731 1.00 91.00 85 ALA A C 1
ATOM 632 O O . ALA A 1 85 ? -1.569 8.663 1.295 1.00 91.00 85 ALA A O 1
ATOM 633 N N . LEU A 1 86 ? -2.013 9.921 -0.511 1.00 91.00 86 LEU A N 1
ATOM 634 C CA . LEU A 1 86 ? -0.761 9.620 -1.205 1.00 91.00 86 LEU A CA 1
ATOM 635 C C . LEU A 1 86 ? 0.352 10.508 -0.648 1.00 91.00 86 LEU A C 1
ATOM 637 O O . LEU A 1 86 ? 0.175 11.721 -0.546 1.00 91.00 86 LEU A O 1
ATOM 641 N N . VAL A 1 87 ? 1.508 9.921 -0.339 1.00 90.62 87 VAL A N 1
ATOM 642 C CA . VAL A 1 87 ? 2.659 10.650 0.206 1.00 90.62 87 VAL A CA 1
ATOM 643 C C . VAL A 1 87 ? 3.494 11.213 -0.948 1.00 90.62 87 VAL A C 1
ATOM 645 O O . VAL A 1 87 ? 4.089 10.432 -1.702 1.00 90.62 87 VAL A O 1
ATOM 648 N N . PRO A 1 88 ? 3.578 12.545 -1.117 1.00 89.75 88 PRO A N 1
ATOM 649 C CA . PRO A 1 88 ? 4.319 13.142 -2.223 1.00 89.75 88 PRO A CA 1
ATOM 650 C C . PRO A 1 88 ? 5.802 12.758 -2.208 1.00 89.75 88 PRO A C 1
ATOM 652 O O . PRO A 1 88 ? 6.395 12.568 -1.150 1.00 89.75 88 PRO A O 1
ATOM 655 N N . ASN A 1 89 ? 6.422 12.700 -3.390 1.00 89.56 89 ASN A N 1
ATOM 656 C CA . ASN A 1 89 ? 7.868 12.492 -3.566 1.00 89.56 89 ASN A CA 1
ATOM 657 C C . ASN A 1 89 ? 8.431 11.176 -2.987 1.00 89.56 89 ASN A C 1
ATOM 659 O O . ASN A 1 89 ? 9.634 11.063 -2.770 1.00 89.56 89 ASN A O 1
ATOM 663 N N . THR A 1 90 ? 7.583 10.171 -2.765 1.00 89.44 90 THR A N 1
ATOM 664 C CA . THR A 1 90 ? 7.998 8.839 -2.282 1.00 89.44 90 THR A CA 1
ATOM 665 C C . THR A 1 90 ? 8.211 7.821 -3.400 1.00 89.44 90 THR A C 1
ATOM 667 O O . THR A 1 90 ? 8.750 6.741 -3.161 1.00 89.44 90 THR A O 1
ATOM 670 N N . CYS A 1 91 ? 7.803 8.143 -4.631 1.00 90.19 91 CYS A N 1
ATOM 671 C CA . CYS A 1 91 ? 7.963 7.244 -5.765 1.00 90.19 91 CYS A CA 1
ATOM 672 C C . CYS A 1 91 ? 9.437 7.075 -6.157 1.00 90.19 91 CYS A C 1
ATOM 674 O O . CYS A 1 91 ? 10.195 8.044 -6.226 1.00 90.19 91 CYS A O 1
ATOM 676 N N . GLY A 1 92 ? 9.820 5.849 -6.522 1.00 89.31 92 GLY A N 1
ATOM 677 C CA . GLY A 1 92 ? 11.120 5.595 -7.143 1.00 89.31 92 GLY A CA 1
ATOM 678 C C . GLY A 1 92 ? 11.252 6.323 -8.486 1.00 89.31 92 GLY A C 1
ATOM 679 O O . GLY A 1 92 ? 10.356 6.239 -9.329 1.00 89.31 92 GLY A O 1
ATOM 680 N N . ALA A 1 93 ? 12.365 7.030 -8.688 1.00 92.06 93 ALA A N 1
ATOM 681 C CA . ALA A 1 93 ? 12.650 7.741 -9.932 1.00 92.06 93 ALA A CA 1
ATOM 682 C C . ALA A 1 93 ? 12.976 6.778 -11.092 1.00 92.06 93 ALA A C 1
ATOM 684 O O . ALA A 1 93 ? 13.531 5.698 -10.890 1.00 92.06 93 ALA A O 1
ATOM 685 N N . GLY A 1 94 ? 12.664 7.189 -12.322 1.00 90.94 94 GLY A N 1
ATOM 686 C CA . GLY A 1 94 ? 12.941 6.435 -13.546 1.00 90.94 94 GLY A CA 1
ATOM 687 C C . GLY A 1 94 ? 12.272 7.077 -14.762 1.00 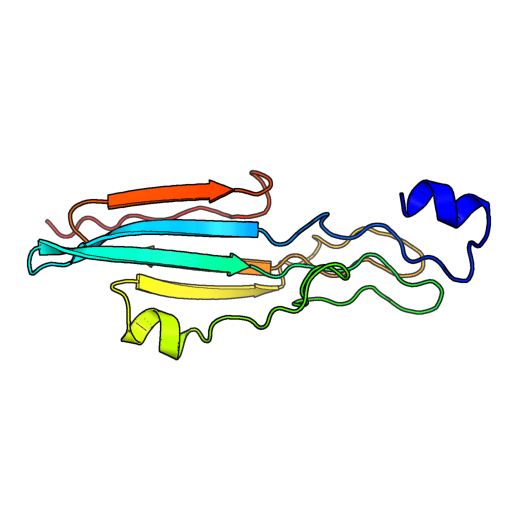90.94 94 GLY A C 1
ATOM 688 O O . GLY A 1 94 ? 11.536 8.049 -14.614 1.00 90.94 94 GLY A O 1
ATOM 689 N N . ARG A 1 95 ? 12.496 6.523 -15.966 1.00 91.88 95 ARG A N 1
ATOM 690 C CA . ARG A 1 95 ? 11.766 6.938 -17.187 1.00 91.88 95 ARG A CA 1
ATOM 691 C C . ARG A 1 95 ? 10.251 6.865 -16.980 1.00 91.88 95 ARG A C 1
ATOM 693 O O . ARG A 1 95 ? 9.524 7.738 -17.435 1.00 91.88 95 ARG A O 1
ATOM 700 N N . TRP A 1 96 ? 9.830 5.806 -16.300 1.00 94.88 96 TRP A N 1
ATOM 701 C CA . TRP A 1 96 ? 8.502 5.643 -15.738 1.00 94.88 96 TRP A CA 1
ATOM 702 C C . TRP A 1 96 ? 8.674 5.554 -14.230 1.00 94.88 96 TRP A C 1
ATOM 704 O O . TRP A 1 96 ? 9.394 4.672 -13.747 1.00 94.88 96 TRP A O 1
ATOM 714 N N . ARG A 1 97 ? 8.077 6.486 -13.490 1.00 95.25 97 ARG A N 1
ATOM 715 C CA . ARG A 1 97 ? 8.219 6.528 -12.028 1.00 95.25 97 ARG A CA 1
ATOM 716 C C . ARG A 1 97 ? 7.500 5.342 -11.388 1.00 95.25 97 ARG A C 1
ATOM 718 O O . ARG A 1 97 ? 6.564 4.782 -11.959 1.00 95.25 97 ARG A O 1
ATOM 725 N N . GLY A 1 98 ? 7.912 4.971 -10.182 1.00 93.75 98 GLY A N 1
ATOM 726 C CA . GLY A 1 98 ? 7.105 4.106 -9.322 1.00 93.75 98 GLY A CA 1
ATOM 727 C C . GLY A 1 98 ? 5.801 4.782 -8.884 1.00 93.75 98 GLY A C 1
ATOM 728 O O . GLY A 1 98 ? 5.608 5.988 -9.075 1.00 93.75 98 GLY A O 1
ATOM 729 N N . GLY A 1 99 ? 4.911 4.007 -8.272 1.00 92.06 99 GLY A N 1
ATOM 730 C CA . GLY A 1 99 ? 3.781 4.571 -7.542 1.00 92.06 99 GLY A CA 1
ATOM 731 C C . GLY A 1 99 ? 4.233 5.257 -6.246 1.00 92.06 99 GLY A C 1
ATOM 732 O O . GLY A 1 99 ? 5.318 4.988 -5.725 1.00 92.06 99 GLY A O 1
ATOM 733 N N . LEU A 1 100 ? 3.408 6.178 -5.757 1.00 91.44 100 LEU A N 1
ATOM 734 C CA . LEU A 1 100 ? 3.577 6.855 -4.476 1.00 91.44 100 LEU A CA 1
ATOM 735 C C . LEU A 1 100 ? 3.194 5.926 -3.320 1.00 91.44 100 LEU A C 1
ATOM 737 O O . LEU A 1 100 ? 2.283 5.108 -3.446 1.00 91.44 100 LEU A O 1
ATOM 741 N N . GLY A 1 101 ? 3.863 6.099 -2.185 1.00 88.06 101 GLY A N 1
ATOM 742 C CA . GLY A 1 101 ? 3.458 5.493 -0.925 1.00 88.06 101 GLY A CA 1
ATOM 743 C C . GLY A 1 101 ? 2.114 6.038 -0.443 1.00 88.06 101 GLY A C 1
ATOM 744 O O . GLY A 1 101 ? 1.679 7.123 -0.838 1.00 88.06 101 GLY A O 1
ATOM 745 N N . LEU A 1 102 ? 1.471 5.277 0.436 1.00 88.62 102 LEU A N 1
ATOM 746 C CA . LEU A 1 102 ? 0.238 5.670 1.104 1.00 88.62 102 LEU A CA 1
ATOM 747 C C . LEU A 1 102 ? 0.514 5.972 2.571 1.00 88.62 102 LEU A C 1
ATOM 749 O O . LEU A 1 102 ? 1.200 5.215 3.249 1.00 88.62 102 LEU A O 1
ATOM 753 N N . SER A 1 103 ? -0.073 7.059 3.054 1.00 86.38 103 SER A N 1
ATOM 754 C CA . SER A 1 103 ? -0.178 7.371 4.469 1.00 86.38 103 SER A CA 1
ATOM 755 C C . SER A 1 103 ? -1.605 7.105 4.914 1.00 86.38 103 SER A C 1
ATOM 757 O O . SER A 1 103 ? -2.565 7.533 4.266 1.00 86.38 103 SER A O 1
ATOM 759 N N . ARG A 1 104 ? -1.741 6.371 6.017 1.00 85.31 104 ARG A N 1
ATOM 760 C CA . ARG A 1 104 ? -3.006 6.204 6.724 1.00 85.31 104 ARG A CA 1
ATOM 761 C C . ARG A 1 104 ? -2.751 6.325 8.217 1.00 85.31 104 ARG A C 1
ATOM 763 O O . ARG A 1 104 ? -2.014 5.515 8.776 1.00 85.31 104 ARG A O 1
ATOM 770 N N . PHE A 1 105 ? -3.366 7.319 8.847 1.00 77.12 105 PHE A N 1
ATOM 771 C CA . PHE A 1 105 ? -3.103 7.678 10.239 1.00 77.12 105 PHE A CA 1
ATOM 772 C C . PHE A 1 105 ? -4.337 7.427 11.112 1.00 77.12 105 PHE A C 1
ATOM 774 O O . PHE A 1 105 ? -5.255 8.249 11.115 1.00 77.12 105 PHE A O 1
ATOM 781 N N . PRO A 1 106 ? -4.410 6.301 11.843 1.00 71.06 106 PRO A N 1
ATOM 782 C CA . PRO A 1 106 ? -5.491 6.067 12.790 1.00 71.06 106 PRO A CA 1
ATOM 783 C C . PRO A 1 106 ? -5.163 6.644 14.178 1.00 71.06 106 PRO A C 1
ATOM 785 O O . PRO A 1 106 ? -4.175 6.270 14.804 1.00 71.06 106 PRO A O 1
ATOM 788 N N . SER A 1 107 ? -6.020 7.509 14.710 1.00 74.62 107 SER A N 1
ATOM 789 C CA . SER A 1 107 ? -6.063 7.841 16.132 1.00 74.62 107 SER A CA 1
ATOM 790 C C . SER A 1 107 ? -6.924 6.818 16.890 1.00 74.62 107 SER A C 1
ATOM 792 O O . SER A 1 107 ? -7.837 6.194 16.343 1.00 74.62 107 SER A O 1
ATOM 794 N N . CYS A 1 108 ? -6.591 6.577 18.158 1.00 68.81 108 CYS A N 1
ATOM 795 C CA . CYS A 1 108 ? -7.262 5.595 19.015 1.00 68.81 108 CYS A CA 1
ATOM 796 C C . CYS A 1 108 ? -7.635 6.246 20.349 1.00 68.81 108 CYS A C 1
ATOM 798 O O . CYS A 1 108 ? -6.790 6.899 20.961 1.00 68.81 108 CYS A O 1
ATOM 800 N N . SER A 1 109 ? -8.863 6.033 20.829 1.00 63.84 109 SER A N 1
ATOM 801 C CA . SER A 1 109 ? -9.369 6.651 22.068 1.00 63.84 109 SER A CA 1
ATOM 802 C C . SER A 1 109 ? -9.510 5.693 23.262 1.00 63.84 109 SER A C 1
ATOM 804 O O . SER A 1 109 ? -10.097 6.075 24.269 1.00 63.84 109 SER A O 1
ATOM 806 N N . PHE A 1 110 ? -9.005 4.456 23.187 1.00 65.94 110 PHE A N 1
ATOM 807 C CA . PHE A 1 110 ? -9.215 3.440 24.232 1.00 65.94 110 PHE A CA 1
ATOM 808 C C . PHE A 1 110 ? -8.170 3.484 25.371 1.00 65.94 110 PHE A C 1
ATOM 810 O O . PHE A 1 110 ? -7.011 3.846 25.172 1.00 65.94 110 PHE A O 1
ATOM 817 N N . GLN A 1 111 ? -8.557 3.031 26.572 1.00 53.06 111 GLN A N 1
ATOM 818 C CA . GLN A 1 111 ? -7.727 3.096 27.791 1.00 53.06 111 GLN A CA 1
ATOM 819 C C . GLN A 1 111 ? -6.488 2.175 27.800 1.00 53.06 111 GLN A C 1
ATOM 821 O O . GLN A 1 111 ? -5.471 2.523 28.404 1.00 53.06 111 GLN A O 1
ATOM 826 N N . ARG A 1 112 ? -6.552 0.978 27.190 1.00 60.84 112 ARG A N 1
ATOM 827 C CA . ARG A 1 112 ? -5.442 -0.003 27.142 1.00 60.84 112 ARG A CA 1
ATOM 828 C C . ARG A 1 112 ? -5.439 -0.851 25.870 1.00 60.84 112 ARG A C 1
ATOM 830 O O . ARG A 1 112 ? -6.449 -1.459 25.523 1.00 60.84 112 ARG A O 1
ATOM 837 N N . GLY A 1 113 ? -4.266 -0.996 25.254 1.00 63.53 113 GLY A N 1
ATOM 838 C CA . GLY A 1 113 ? -4.072 -1.857 24.085 1.00 63.53 113 GLY A CA 1
ATOM 839 C C . GLY A 1 113 ? -2.621 -1.919 23.617 1.00 63.53 113 GLY A C 1
ATOM 840 O O . GLY A 1 113 ? -1.729 -1.315 24.212 1.00 63.53 113 GLY A O 1
ATOM 841 N N . ARG A 1 114 ? -2.389 -2.721 22.581 1.00 66.31 114 ARG A N 1
ATOM 842 C CA . ARG A 1 114 ? -1.101 -2.967 21.934 1.00 66.31 114 ARG A CA 1
ATOM 843 C C . ARG A 1 114 ? -1.247 -2.748 20.437 1.00 66.31 114 ARG A C 1
ATOM 845 O O . ARG A 1 114 ? -2.284 -3.056 19.854 1.00 66.31 114 ARG A O 1
ATOM 852 N N . ILE A 1 115 ? -0.176 -2.260 19.830 1.00 69.38 115 ILE A N 1
ATOM 853 C CA . ILE A 1 115 ? -0.099 -2.026 18.393 1.00 69.38 115 ILE A CA 1
ATOM 854 C C . ILE A 1 115 ? 1.111 -2.789 17.882 1.00 69.38 115 ILE A C 1
ATOM 856 O O . ILE A 1 115 ? 2.199 -2.685 18.450 1.00 69.38 115 ILE A O 1
ATOM 860 N N . ALA A 1 116 ? 0.904 -3.575 16.838 1.00 73.81 116 ALA A N 1
ATOM 861 C CA . ALA A 1 116 ? 1.959 -4.241 16.104 1.00 73.81 116 ALA A CA 1
ATOM 862 C C . ALA A 1 116 ? 1.828 -3.835 14.640 1.00 73.81 116 ALA A C 1
ATOM 864 O O . ALA A 1 116 ? 0.790 -4.039 14.018 1.00 73.81 116 ALA A O 1
ATOM 865 N N . VAL A 1 117 ? 2.887 -3.250 14.096 1.00 70.38 117 VAL A N 1
ATOM 866 C CA . VAL A 1 117 ? 2.982 -2.942 12.671 1.00 70.38 117 VAL A CA 1
ATOM 867 C C . VAL A 1 117 ? 4.043 -3.858 12.095 1.00 70.38 117 VAL A C 1
ATOM 869 O O . VAL A 1 117 ? 5.172 -3.887 12.587 1.00 70.38 117 VAL A O 1
ATOM 872 N N . THR A 1 118 ? 3.686 -4.620 11.070 1.00 66.75 118 THR A N 1
ATOM 873 C CA . THR A 1 118 ? 4.644 -5.415 10.305 1.00 66.75 118 THR A CA 1
ATOM 874 C C . THR A 1 118 ? 4.751 -4.805 8.914 1.00 66.75 118 THR A C 1
ATOM 876 O O . THR A 1 118 ? 3.832 -4.915 8.103 1.00 66.75 118 THR A O 1
ATOM 879 N N . GLY A 1 119 ? 5.867 -4.121 8.676 1.00 59.25 119 GLY A N 1
ATOM 880 C CA . GLY A 1 119 ? 6.172 -3.353 7.468 1.00 59.25 119 GLY A CA 1
ATOM 881 C C . GLY A 1 119 ? 7.518 -2.642 7.628 1.00 59.25 119 GLY A C 1
ATOM 882 O O . GLY A 1 119 ? 8.193 -2.812 8.649 1.00 59.25 119 GLY A O 1
ATOM 883 N N . ARG A 1 120 ? 7.948 -1.854 6.637 1.00 51.03 120 ARG A N 1
ATOM 884 C CA . ARG A 1 120 ? 9.188 -1.074 6.778 1.00 51.03 120 ARG A CA 1
ATOM 885 C C . ARG A 1 120 ? 8.958 0.112 7.735 1.00 51.03 120 ARG A C 1
ATOM 887 O O . ARG A 1 120 ? 7.949 0.797 7.590 1.00 51.03 120 ARG A O 1
ATOM 894 N N . PRO A 1 121 ? 9.894 0.424 8.656 1.00 41.28 121 PRO A N 1
ATOM 895 C CA . PRO A 1 121 ? 9.714 1.476 9.669 1.00 41.28 121 PRO A CA 1
ATOM 896 C C . PRO A 1 121 ? 9.395 2.877 9.123 1.00 41.28 121 PRO A C 1
ATOM 898 O O . PRO A 1 121 ? 8.823 3.691 9.837 1.00 41.28 121 PRO A O 1
ATOM 901 N N . ASN A 1 122 ? 9.763 3.158 7.868 1.00 40.06 122 ASN A N 1
ATOM 902 C CA . ASN A 1 122 ? 9.653 4.483 7.250 1.00 40.06 122 ASN A CA 1
ATOM 903 C C . ASN A 1 122 ? 8.397 4.671 6.379 1.00 40.06 122 ASN A C 1
ATOM 905 O O . ASN A 1 122 ? 8.255 5.721 5.760 1.00 40.06 122 ASN A O 1
ATOM 909 N N . GLU A 1 123 ? 7.512 3.674 6.292 1.00 40.56 123 GLU A N 1
ATOM 910 C CA . GLU A 1 123 ? 6.282 3.741 5.480 1.00 40.56 123 GLU A CA 1
ATOM 911 C C . GLU A 1 123 ? 5.022 3.993 6.331 1.00 40.56 123 GLU A C 1
ATOM 913 O O . GLU A 1 123 ? 3.943 4.194 5.784 1.00 40.56 123 GLU A O 1
ATOM 918 N N . VAL A 1 124 ? 5.153 4.053 7.665 1.00 40.44 124 VAL A N 1
ATOM 919 C CA . VAL A 1 124 ? 4.051 4.359 8.594 1.00 40.44 124 VAL A CA 1
ATOM 920 C C . VAL A 1 124 ? 4.475 5.488 9.533 1.00 40.44 124 VAL A C 1
ATOM 922 O O . VAL A 1 124 ? 5.172 5.280 10.526 1.00 40.44 124 VAL A O 1
ATOM 925 N N . SER A 1 125 ? 4.077 6.715 9.209 1.00 29.98 125 SER A N 1
ATOM 926 C CA . SER A 1 125 ? 4.337 7.898 10.028 1.00 29.98 125 SER A CA 1
ATOM 927 C C . SER A 1 125 ? 3.387 7.971 11.226 1.00 29.98 125 SER A C 1
ATOM 929 O O . SER A 1 125 ? 2.250 8.377 11.056 1.00 29.98 125 SER A O 1
ATOM 931 N N . ALA A 1 126 ? 3.923 7.641 12.411 1.00 31.62 126 ALA A N 1
ATOM 932 C CA . ALA A 1 126 ? 3.482 7.963 13.780 1.00 31.62 126 ALA A CA 1
ATOM 933 C C . ALA A 1 126 ? 2.030 7.611 14.186 1.00 31.62 126 ALA A C 1
ATOM 935 O O . ALA A 1 126 ? 1.127 7.490 13.382 1.00 31.62 126 ALA A O 1
ATOM 936 N N . LEU A 1 127 ? 1.791 7.414 15.481 1.00 36.69 127 LEU A N 1
ATOM 937 C CA . LEU A 1 127 ? 0.457 7.274 16.076 1.00 36.69 127 LEU A CA 1
ATOM 938 C C . LEU A 1 127 ? 0.438 8.198 17.290 1.00 36.69 127 LEU A C 1
ATOM 940 O O . LEU A 1 127 ? 1.340 8.118 18.128 1.00 36.69 127 LEU A O 1
ATOM 944 N N . TRP A 1 128 ? -0.537 9.102 17.372 1.00 27.84 128 TRP A N 1
ATOM 945 C CA . TRP A 1 128 ? -0.650 10.046 18.485 1.00 27.84 128 TRP A CA 1
ATOM 946 C C . TRP A 1 128 ? -1.697 9.550 19.484 1.00 27.84 128 TRP A C 1
ATOM 948 O O . TRP A 1 128 ? -2.852 9.326 19.125 1.00 27.84 128 TRP A O 1
ATOM 958 N N . PHE A 1 129 ? -1.295 9.374 20.743 1.00 37.34 129 PHE A N 1
ATOM 959 C CA . PHE A 1 129 ? -2.199 9.012 21.832 1.00 37.34 129 PHE A CA 1
ATOM 960 C C . PHE A 1 129 ? -2.655 10.282 22.549 1.00 37.34 129 PHE A C 1
ATOM 962 O O . PHE A 1 129 ? -1.873 10.901 23.269 1.00 37.34 129 PHE A O 1
ATOM 969 N N . SER A 1 130 ? -3.928 10.647 22.406 1.00 33.59 130 SER A N 1
ATOM 970 C CA . SER A 1 130 ? -4.555 11.592 23.329 1.00 33.59 130 SER A CA 1
ATOM 971 C C . SER A 1 130 ? -5.047 10.806 24.543 1.00 33.59 130 SER A C 1
ATOM 973 O O . SER A 1 130 ? -6.026 10.068 24.451 1.00 33.59 130 SER A O 1
ATOM 975 N N . ARG A 1 131 ? -4.365 10.933 25.690 1.00 25.77 131 ARG A N 1
ATOM 976 C CA . ARG A 1 131 ? -5.000 10.608 26.973 1.00 25.77 131 ARG A CA 1
ATOM 977 C C . ARG A 1 131 ? -6.079 11.663 27.205 1.00 25.77 131 ARG A C 1
ATOM 979 O O . ARG A 1 131 ? -5.748 12.840 27.295 1.00 25.77 131 ARG A O 1
ATOM 986 N N . ARG A 1 132 ? -7.344 11.252 27.275 1.00 31.50 132 ARG A N 1
ATOM 987 C CA . ARG A 1 132 ? -8.334 12.014 28.041 1.00 31.50 132 ARG A CA 1
ATOM 988 C C . ARG A 1 132 ? -8.185 11.572 29.495 1.00 31.50 132 ARG A C 1
ATOM 990 O O . ARG A 1 132 ? -8.069 10.369 29.732 1.00 31.50 132 ARG A O 1
ATOM 997 N N . ASP A 1 133 ? -8.053 12.561 30.373 1.00 35.38 133 ASP A N 1
ATOM 998 C CA . ASP A 1 133 ? -7.747 12.440 31.805 1.00 35.38 133 ASP A CA 1
ATOM 999 C C . ASP A 1 133 ? -8.634 11.437 32.561 1.00 35.38 133 ASP A C 1
ATOM 1001 O O . ASP A 1 133 ? -9.837 11.322 32.222 1.00 35.38 133 ASP A O 1
#

pLDDT: mean 81.18, std 17.52, range [25.77, 96.25]